Protein AF-A0A1G2EAX3-F1 (afdb_monomer_lite)

Secondary structure (DSSP, 8-state):
--HHHHHHHHHHHHHHHHHGGGBPTTSS-B---EEE---HHHHHHHSSSEEETTTS-GGGS-HHHHHHHHHHHHHHHHHHHH-S--SHHHHHHHHHHHHHHHHHHHTTT--TTTTS-GGGS-HHHHHHHHHHHHHHHHHTT--

Radius of gyration: 15.74 Å; chains: 1; bounding box: 36×32×40 Å

Organism: NCBI:txid1801671

Sequence (143 aa):
MEVNVMIDMVASDAHDNWRAPRRIQGTDEYEARTKKTNDAKWIVLHGTDQVDISNTAYPDLPSDWQAENRVSAEIAIREITAAKKIDEQTVEMIASLIHDEWIKRNGGWATPELKGSYGELSEAEKEKDRFYVKRAIELCGLL

Foldseek 3Di:
DDLLVLLLVLLQVLLCVVQVVQDDPPDPAGDWDKDFAPQPVCCVVVVDRIDRSSRAGLVRDRPVSVVLSSVLLNLLLVQVVVDPDDDPVSLLVSLQVSLVVSCVVCVVPDDPLSVDRLVSHDVVVSVSSSSSNVSSCVVVVVD

Structure (mmCIF, N/CA/C/O backbone):
data_AF-A0A1G2EAX3-F1
#
_entry.id   AF-A0A1G2EAX3-F1
#
loop_
_atom_site.group_PDB
_atom_site.id
_atom_site.type_symbol
_atom_site.label_atom_id
_atom_site.label_alt_id
_atom_site.label_comp_id
_atom_site.label_asym_id
_atom_site.label_entity_id
_atom_site.label_seq_id
_atom_site.pdbx_PDB_ins_code
_atom_site.Cartn_x
_atom_site.Cartn_y
_atom_site.Cartn_z
_atom_site.occupancy
_atom_site.B_iso_or_equiv
_atom_site.auth_seq_id
_atom_site.auth_comp_id
_atom_site.auth_asym_id
_atom_site.auth_atom_id
_atom_site.pdbx_PDB_model_num
ATOM 1 N N . MET A 1 1 ? -18.762 -8.180 0.319 1.00 77.25 1 MET A N 1
ATOM 2 C CA . MET A 1 1 ? -17.513 -8.414 -0.433 1.00 77.25 1 MET A CA 1
ATOM 3 C C . MET A 1 1 ? -16.661 -9.365 0.386 1.00 77.25 1 MET A C 1
ATOM 5 O O . MET A 1 1 ? -16.687 -9.241 1.605 1.00 77.25 1 MET A O 1
ATOM 9 N N . GLU A 1 2 ? -15.991 -10.344 -0.222 1.00 92.38 2 GLU A N 1
ATOM 10 C CA . GLU A 1 2 ? -15.092 -11.225 0.538 1.00 92.38 2 GLU A CA 1
ATOM 11 C C . GLU A 1 2 ? -13.902 -10.431 1.094 1.00 92.38 2 GLU A C 1
ATOM 13 O O . GLU A 1 2 ? -13.438 -9.488 0.456 1.00 92.38 2 GLU A O 1
ATOM 18 N N . VAL A 1 3 ? -13.398 -10.814 2.272 1.00 93.56 3 VAL A N 1
ATOM 19 C CA . VAL A 1 3 ? -12.298 -10.100 2.950 1.00 93.56 3 VAL A CA 1
ATOM 20 C C . VAL A 1 3 ? -11.052 -10.016 2.069 1.00 93.56 3 VAL A C 1
ATOM 22 O O . VAL A 1 3 ? -10.459 -8.949 1.972 1.00 93.56 3 VAL A O 1
ATOM 25 N N . ASN A 1 4 ? -10.707 -11.092 1.358 1.00 95.62 4 ASN A N 1
ATOM 26 C CA . ASN A 1 4 ? -9.570 -11.092 0.433 1.00 95.62 4 ASN A CA 1
ATOM 27 C C . ASN A 1 4 ? -9.756 -10.110 -0.728 1.00 95.62 4 ASN A C 1
ATOM 29 O O . ASN A 1 4 ? -8.818 -9.406 -1.075 1.00 95.62 4 ASN A O 1
ATOM 33 N N . VAL A 1 5 ? -10.973 -9.995 -1.267 1.00 96.12 5 VAL A N 1
ATOM 34 C CA . VAL A 1 5 ? -11.271 -9.017 -2.323 1.00 96.12 5 VAL A CA 1
ATOM 35 C C . VAL A 1 5 ? -11.123 -7.590 -1.790 1.00 96.12 5 VAL A C 1
ATOM 37 O O . VAL A 1 5 ? -10.548 -6.749 -2.470 1.00 96.12 5 VAL A O 1
ATOM 40 N N . MET A 1 6 ? -11.574 -7.314 -0.560 1.00 97.06 6 MET A N 1
ATOM 41 C CA . MET A 1 6 ? -11.363 -6.001 0.065 1.00 97.06 6 MET A CA 1
ATOM 42 C C . MET A 1 6 ? -9.877 -5.703 0.284 1.00 97.06 6 MET A C 1
ATOM 44 O O . MET A 1 6 ? -9.442 -4.594 -0.008 1.00 97.06 6 MET A O 1
ATOM 48 N N . ILE A 1 7 ? -9.101 -6.680 0.764 1.00 98.44 7 ILE A N 1
ATOM 49 C CA . ILE A 1 7 ? -7.647 -6.550 0.947 1.00 98.44 7 ILE A CA 1
ATOM 50 C C . ILE A 1 7 ? -6.980 -6.171 -0.374 1.00 98.44 7 ILE A C 1
ATOM 52 O O . ILE A 1 7 ? -6.244 -5.187 -0.424 1.00 98.44 7 ILE A O 1
ATOM 56 N N . ASP A 1 8 ? -7.266 -6.917 -1.439 1.00 98.25 8 ASP A N 1
ATOM 57 C CA . ASP A 1 8 ? -6.632 -6.696 -2.736 1.00 98.25 8 ASP A CA 1
ATOM 58 C C . ASP A 1 8 ? -7.071 -5.352 -3.350 1.00 98.25 8 ASP A C 1
ATOM 60 O O . ASP A 1 8 ? -6.262 -4.671 -3.977 1.00 98.25 8 ASP A O 1
ATOM 64 N N . MET A 1 9 ? -8.310 -4.902 -3.105 1.00 98.38 9 MET A N 1
ATOM 65 C CA . MET A 1 9 ? -8.770 -3.566 -3.506 1.00 98.38 9 MET A CA 1
ATOM 66 C C . MET A 1 9 ? -8.045 -2.443 -2.754 1.00 98.38 9 MET A C 1
ATOM 68 O O . MET A 1 9 ? -7.553 -1.517 -3.393 1.00 98.38 9 MET A O 1
ATOM 72 N N . VAL A 1 10 ? -7.925 -2.525 -1.421 1.00 98.62 10 VAL A N 1
ATOM 73 C CA . VAL A 1 10 ? -7.166 -1.531 -0.636 1.00 98.62 10 VAL A CA 1
ATOM 74 C C . VAL A 1 10 ? -5.709 -1.490 -1.100 1.00 98.62 10 VAL A C 1
ATOM 76 O O . VAL A 1 10 ? -5.152 -0.410 -1.281 1.00 98.62 10 VAL A O 1
ATOM 79 N N . ALA A 1 11 ? -5.092 -2.654 -1.312 1.00 98.69 11 ALA A N 1
ATOM 80 C CA . ALA A 1 11 ? -3.705 -2.752 -1.749 1.00 98.69 11 ALA A CA 1
ATOM 81 C C . ALA A 1 11 ? -3.494 -2.170 -3.158 1.00 98.69 11 ALA A C 1
ATOM 83 O O . ALA A 1 11 ? -2.515 -1.455 -3.383 1.00 98.69 11 ALA A O 1
ATOM 84 N N . SER A 1 12 ? -4.426 -2.425 -4.080 1.00 98.62 12 SER A N 1
ATOM 85 C CA . SER A 1 12 ? -4.413 -1.842 -5.423 1.00 98.62 12 SER A CA 1
ATOM 86 C C . SER A 1 12 ? -4.554 -0.323 -5.387 1.00 98.62 12 SER A C 1
ATOM 88 O O . SER A 1 12 ? -3.750 0.383 -5.994 1.00 98.62 12 SER A O 1
ATOM 90 N N . ASP A 1 13 ? -5.524 0.189 -4.630 1.00 98.62 13 ASP A N 1
ATOM 91 C CA . ASP A 1 13 ? -5.762 1.628 -4.515 1.00 98.62 13 ASP A CA 1
ATOM 92 C C . ASP A 1 13 ? -4.566 2.336 -3.847 1.00 98.62 13 ASP A C 1
ATOM 94 O O . ASP A 1 13 ? -4.192 3.444 -4.234 1.00 98.62 13 ASP A O 1
ATOM 98 N N . ALA A 1 14 ? -3.912 1.685 -2.877 1.00 98.50 14 ALA A N 1
ATOM 99 C CA . ALA A 1 14 ? -2.716 2.215 -2.224 1.00 98.50 14 ALA A CA 1
ATOM 100 C C . ALA A 1 14 ? -1.510 2.262 -3.172 1.00 98.50 14 ALA A C 1
ATOM 102 O O . ALA A 1 14 ? -0.756 3.240 -3.161 1.00 98.50 14 ALA A O 1
ATOM 103 N N . HIS A 1 15 ? -1.355 1.251 -4.033 1.00 98.44 15 HIS A N 1
ATOM 104 C CA . HIS A 1 15 ? -0.352 1.260 -5.097 1.00 98.44 15 HIS A CA 1
ATOM 105 C C . HIS A 1 15 ? -0.577 2.423 -6.066 1.00 98.44 15 HIS A C 1
ATOM 107 O O . HIS A 1 15 ? 0.361 3.163 -6.372 1.00 98.44 15 HIS A O 1
ATOM 113 N N . ASP A 1 16 ? -1.825 2.634 -6.489 1.00 98.25 16 ASP A N 1
ATOM 114 C CA . ASP A 1 16 ? -2.212 3.746 -7.360 1.00 98.25 16 ASP A CA 1
ATOM 115 C C . ASP A 1 16 ? -1.933 5.107 -6.718 1.00 98.25 16 ASP A C 1
ATOM 117 O O . ASP A 1 16 ? -1.316 5.973 -7.347 1.00 98.25 16 ASP A O 1
ATOM 121 N N . ASN A 1 17 ? -2.292 5.273 -5.444 1.00 97.81 17 ASN A N 1
ATOM 122 C CA . ASN A 1 17 ? -1.980 6.472 -4.672 1.00 97.81 17 ASN A CA 1
ATOM 123 C C . ASN A 1 17 ? -0.462 6.706 -4.560 1.00 97.81 17 ASN A C 1
ATOM 125 O O . ASN A 1 17 ? 0.012 7.831 -4.723 1.00 97.81 17 ASN A O 1
ATOM 129 N N . TRP A 1 18 ? 0.326 5.648 -4.346 1.00 96.62 18 TRP A N 1
ATOM 130 C CA . TRP A 1 18 ? 1.783 5.745 -4.269 1.00 96.62 18 TRP A CA 1
ATOM 131 C C . TRP A 1 18 ? 2.418 6.190 -5.591 1.00 96.62 18 TRP A C 1
ATOM 133 O O . TRP A 1 18 ? 3.353 7.001 -5.579 1.00 96.62 18 TRP A O 1
ATOM 143 N N . ARG A 1 19 ? 1.944 5.684 -6.737 1.00 97.12 19 ARG A N 1
ATOM 144 C CA . ARG A 1 19 ? 2.489 6.059 -8.052 1.00 97.12 19 ARG A CA 1
ATOM 145 C C . ARG A 1 19 ? 1.940 7.380 -8.586 1.00 97.12 19 ARG A C 1
ATOM 147 O O . ARG A 1 19 ? 2.635 8.014 -9.373 1.00 97.12 19 ARG A O 1
ATOM 154 N N . ALA A 1 20 ? 0.773 7.844 -8.134 1.00 96.62 20 ALA A N 1
ATOM 155 C CA . ALA A 1 20 ? 0.115 9.054 -8.641 1.00 96.62 20 ALA A CA 1
ATOM 156 C C . ALA A 1 20 ? 1.024 10.302 -8.750 1.00 96.62 20 ALA A C 1
ATOM 158 O O . ALA A 1 20 ? 1.015 10.928 -9.813 1.00 96.62 20 ALA A O 1
ATOM 159 N N . PRO A 1 21 ? 1.880 10.642 -7.761 1.00 95.44 21 PRO A N 1
ATOM 160 C CA . PRO A 1 21 ? 2.773 11.802 -7.861 1.00 95.44 21 PRO A CA 1
ATOM 161 C C . PRO A 1 21 ? 3.847 11.696 -8.953 1.00 95.44 21 PRO A C 1
ATOM 163 O O . PRO A 1 21 ? 4.503 12.685 -9.254 1.00 95.44 21 PRO A O 1
ATOM 166 N N . ARG A 1 22 ? 4.058 10.504 -9.524 1.00 96.12 22 ARG A N 1
ATOM 167 C CA . ARG A 1 22 ? 5.061 10.226 -10.564 1.00 96.12 22 ARG A CA 1
ATOM 168 C C . ARG A 1 22 ? 4.488 10.288 -11.972 1.00 96.12 22 ARG A C 1
ATOM 170 O O . ARG A 1 22 ? 5.194 9.953 -12.915 1.00 96.12 22 ARG A O 1
ATOM 177 N N . ARG A 1 23 ? 3.209 10.628 -12.136 1.00 97.38 23 ARG A N 1
ATOM 178 C CA . ARG A 1 23 ? 2.577 10.650 -13.456 1.00 97.38 23 ARG A CA 1
ATOM 179 C C . ARG A 1 23 ? 3.270 11.675 -14.353 1.00 97.38 23 ARG A C 1
ATOM 181 O O . ARG A 1 23 ? 3.390 12.843 -13.985 1.00 97.38 23 ARG A O 1
ATOM 188 N N . ILE A 1 24 ? 3.688 11.249 -15.540 1.00 97.62 24 ILE A N 1
ATOM 189 C CA . ILE A 1 24 ? 4.341 12.123 -16.512 1.00 97.62 24 ILE A CA 1
ATOM 190 C C . ILE A 1 24 ? 3.259 12.947 -17.214 1.00 97.62 24 ILE A C 1
ATOM 192 O O . ILE A 1 24 ? 2.330 12.411 -17.827 1.00 97.62 24 ILE A O 1
ATOM 196 N N . GLN A 1 25 ? 3.367 14.273 -17.113 1.00 96.00 25 GLN A N 1
ATOM 197 C CA . GLN A 1 25 ? 2.373 15.195 -17.654 1.00 96.00 25 GLN A CA 1
ATOM 198 C C . GLN A 1 25 ? 2.165 14.977 -19.160 1.00 96.00 25 GLN A C 1
ATOM 200 O O . GLN A 1 25 ? 3.112 14.976 -19.940 1.00 96.00 25 GLN A O 1
ATOM 205 N N . GLY A 1 26 ? 0.900 14.841 -19.567 1.00 95.62 26 GLY A N 1
ATOM 206 C CA . GLY A 1 26 ? 0.529 14.631 -20.969 1.00 95.62 26 GLY A CA 1
ATOM 207 C C . GLY A 1 26 ? 0.637 13.181 -21.448 1.00 95.62 26 GLY A C 1
ATOM 208 O O . GLY A 1 26 ? 0.477 12.942 -22.641 1.00 95.62 26 GLY A O 1
ATOM 209 N N . THR A 1 27 ? 0.876 12.228 -20.545 1.00 95.38 27 THR A N 1
ATOM 210 C CA . THR A 1 27 ? 0.939 10.793 -20.856 1.00 95.38 27 THR A CA 1
ATOM 211 C C . THR A 1 27 ? 0.103 9.974 -19.868 1.00 95.38 27 THR A C 1
ATOM 213 O O . THR A 1 27 ? -0.372 10.498 -18.854 1.00 95.38 27 THR A O 1
ATOM 216 N N . ASP A 1 28 ? -0.041 8.681 -20.155 1.00 92.75 28 ASP A N 1
ATOM 217 C CA . ASP A 1 28 ? -0.584 7.689 -19.221 1.00 92.75 28 ASP A CA 1
ATOM 218 C C . ASP A 1 28 ? 0.516 6.919 -18.466 1.00 92.75 28 ASP A C 1
ATOM 220 O O . ASP A 1 28 ? 0.226 5.947 -17.772 1.00 92.75 28 ASP A O 1
ATOM 224 N N . GLU A 1 29 ? 1.766 7.375 -18.568 1.00 95.94 29 GLU A N 1
ATOM 225 C CA . GLU A 1 29 ? 2.934 6.755 -17.947 1.00 95.94 29 GLU A CA 1
ATOM 226 C C . GLU A 1 29 ? 3.330 7.444 -16.634 1.00 95.94 29 GLU A C 1
ATOM 228 O O . GLU A 1 29 ? 2.961 8.587 -16.334 1.00 95.94 29 GLU A O 1
ATOM 233 N N . TYR A 1 30 ? 4.134 6.731 -15.854 1.00 98.12 30 TYR A N 1
ATOM 234 C CA . TYR A 1 30 ? 4.765 7.204 -14.632 1.00 98.12 30 TYR A CA 1
ATOM 235 C C . TYR A 1 30 ? 6.285 7.237 -14.795 1.00 98.12 30 TYR A C 1
ATOM 237 O O . TYR A 1 30 ? 6.862 6.457 -15.553 1.00 98.12 30 TYR A O 1
ATOM 245 N N . GLU A 1 31 ? 6.964 8.082 -14.022 1.00 98.19 31 GLU A N 1
ATOM 246 C CA . GLU A 1 31 ? 8.415 7.995 -13.868 1.00 98.19 31 GLU A CA 1
ATOM 247 C C . GLU A 1 31 ? 8.799 6.583 -13.404 1.00 98.19 31 GLU A C 1
ATOM 249 O O . GLU A 1 31 ? 8.326 6.101 -12.364 1.00 98.19 31 GLU A O 1
ATOM 254 N N . ALA A 1 32 ? 9.650 5.921 -14.189 1.00 97.81 32 ALA A N 1
ATOM 255 C CA . ALA A 1 32 ? 9.992 4.518 -14.005 1.00 97.81 32 ALA A CA 1
ATOM 256 C C . ALA A 1 32 ? 10.683 4.252 -12.661 1.00 97.81 32 ALA A C 1
ATOM 258 O O . ALA A 1 32 ? 11.590 4.969 -12.217 1.00 97.81 32 ALA A O 1
ATOM 259 N N . ARG A 1 33 ? 10.285 3.160 -12.014 1.00 97.06 33 ARG A N 1
ATOM 260 C CA . ARG A 1 33 ? 10.875 2.639 -10.781 1.00 97.06 33 ARG A CA 1
ATOM 261 C C . ARG A 1 33 ? 11.201 1.170 -10.975 1.00 97.06 33 ARG A C 1
ATOM 263 O O . ARG A 1 33 ? 10.527 0.292 -10.452 1.00 97.06 33 ARG A O 1
ATOM 270 N N . THR A 1 34 ? 12.291 0.902 -11.682 1.00 98.00 34 THR A N 1
ATOM 271 C CA . THR A 1 34 ? 12.773 -0.468 -11.857 1.00 98.00 34 THR A CA 1
ATOM 272 C C . THR A 1 34 ? 13.294 -1.051 -10.544 1.00 98.00 34 THR A C 1
ATOM 274 O O . THR A 1 34 ? 14.101 -0.435 -9.836 1.00 98.00 34 THR A O 1
ATOM 277 N N . LYS A 1 35 ? 12.828 -2.253 -10.218 1.00 96.94 35 LYS A N 1
ATOM 278 C CA . LYS A 1 35 ? 13.217 -3.025 -9.045 1.00 96.94 35 LYS A CA 1
ATOM 279 C C . LYS A 1 35 ? 13.497 -4.471 -9.420 1.00 96.94 35 LYS A C 1
ATOM 281 O O . LYS A 1 35 ? 12.893 -5.004 -10.345 1.00 96.94 35 LYS A O 1
ATOM 286 N N . LYS A 1 36 ? 14.374 -5.107 -8.640 1.00 97.62 36 LYS A N 1
ATOM 287 C CA . LYS A 1 36 ? 14.551 -6.558 -8.693 1.00 97.62 36 LYS A CA 1
ATOM 288 C C . LYS A 1 36 ? 13.325 -7.260 -8.113 1.00 97.62 36 LYS A C 1
ATOM 290 O O . LYS A 1 36 ? 12.749 -6.758 -7.151 1.00 97.62 36 LYS A O 1
ATOM 295 N N . THR A 1 37 ? 12.983 -8.423 -8.640 1.00 98.19 37 THR A N 1
ATOM 296 C CA . THR A 1 37 ? 12.009 -9.353 -8.062 1.00 98.19 37 THR A CA 1
ATOM 297 C C . THR A 1 37 ? 12.614 -10.748 -7.959 1.00 98.19 37 THR A C 1
ATOM 299 O O . THR A 1 37 ? 13.446 -11.139 -8.778 1.00 98.19 37 THR A O 1
ATOM 302 N N . ASN A 1 38 ? 12.192 -11.495 -6.942 1.00 96.75 38 ASN A N 1
ATOM 303 C CA . ASN A 1 38 ? 12.520 -12.911 -6.784 1.00 96.75 38 ASN A CA 1
ATOM 304 C C . ASN A 1 38 ? 11.373 -13.838 -7.233 1.00 96.75 38 ASN A C 1
ATOM 306 O O . ASN A 1 38 ? 11.450 -15.050 -7.026 1.00 96.75 38 ASN A O 1
ATOM 310 N N . ASP A 1 39 ? 10.300 -13.300 -7.820 1.00 98.19 39 ASP A N 1
ATOM 311 C CA . ASP A 1 39 ? 9.170 -14.092 -8.300 1.00 98.19 39 ASP A CA 1
ATOM 312 C C . ASP A 1 39 ? 9.574 -14.937 -9.519 1.00 98.19 39 ASP A C 1
ATOM 314 O O . ASP A 1 39 ? 9.741 -14.451 -10.640 1.00 98.19 39 ASP A O 1
ATOM 318 N N . ALA A 1 40 ? 9.698 -16.247 -9.303 1.00 98.25 40 ALA A N 1
ATOM 319 C CA . ALA A 1 40 ? 10.062 -17.192 -10.350 1.00 98.25 40 ALA A CA 1
ATOM 320 C C . ALA A 1 40 ? 9.059 -17.211 -11.516 1.00 98.25 40 ALA A C 1
ATOM 322 O O . ALA A 1 40 ? 9.469 -17.417 -12.659 1.00 98.25 40 ALA A O 1
ATOM 323 N N . LYS A 1 41 ? 7.760 -16.989 -11.263 1.00 98.06 41 LYS A N 1
ATOM 324 C CA . LYS A 1 41 ? 6.751 -16.939 -12.331 1.00 98.06 41 LYS A CA 1
ATOM 325 C C . LYS A 1 41 ? 6.954 -15.703 -13.194 1.00 98.06 41 LYS A C 1
ATOM 327 O O . LYS A 1 41 ? 6.923 -15.825 -14.417 1.00 98.06 41 LYS A O 1
ATOM 332 N N . TRP A 1 42 ? 7.217 -14.552 -12.573 1.00 98.31 42 TRP A N 1
ATOM 333 C CA . TRP A 1 42 ? 7.558 -13.330 -13.301 1.00 98.31 42 TRP A CA 1
ATOM 334 C C . TRP A 1 42 ? 8.799 -13.531 -14.169 1.00 98.31 42 TRP A C 1
ATOM 336 O O . TRP A 1 42 ? 8.752 -13.249 -15.365 1.00 98.31 42 TRP A O 1
ATOM 346 N N . ILE A 1 43 ? 9.875 -14.070 -13.585 1.00 98.62 43 ILE A N 1
ATOM 347 C CA . ILE A 1 43 ? 11.153 -14.291 -14.273 1.00 98.62 43 ILE A CA 1
ATOM 348 C C . ILE A 1 43 ? 10.977 -15.202 -15.488 1.00 98.62 43 ILE A C 1
ATOM 350 O O . ILE A 1 43 ? 11.506 -14.908 -16.557 1.00 98.62 43 ILE A O 1
ATOM 354 N N . VAL A 1 44 ? 10.217 -16.291 -15.349 1.00 98.31 44 VAL A N 1
ATOM 355 C CA . VAL A 1 44 ? 9.937 -17.206 -16.463 1.00 98.31 44 VAL A CA 1
ATOM 356 C C . VAL A 1 44 ? 9.100 -16.528 -17.548 1.00 98.31 44 VAL A C 1
ATOM 358 O O . VAL A 1 44 ? 9.401 -16.691 -18.727 1.00 98.31 44 VAL A O 1
ATOM 361 N N . LEU A 1 45 ? 8.067 -15.772 -17.169 1.00 97.81 45 LEU A N 1
ATOM 362 C CA . LEU A 1 45 ? 7.143 -15.146 -18.116 1.00 97.81 45 LEU A CA 1
ATOM 363 C C . LEU A 1 45 ? 7.779 -13.982 -18.892 1.00 97.81 45 LEU A C 1
ATOM 365 O O . LEU A 1 45 ? 7.546 -13.850 -20.090 1.00 97.81 45 LEU A O 1
ATOM 369 N N . HIS A 1 46 ? 8.585 -13.155 -18.223 1.00 97.44 46 HIS A N 1
ATOM 370 C CA . HIS A 1 46 ? 9.151 -11.925 -18.791 1.00 97.44 46 HIS A CA 1
ATOM 371 C C . HIS A 1 46 ? 10.621 -12.059 -19.204 1.00 97.44 46 HIS A C 1
ATOM 373 O O . HIS A 1 46 ? 11.165 -11.163 -19.848 1.00 97.44 46 HIS A O 1
ATOM 379 N N . GLY A 1 47 ? 11.291 -13.153 -18.830 1.00 98.31 47 GLY A N 1
ATOM 380 C CA . GLY A 1 47 ? 12.708 -13.376 -19.128 1.00 98.31 47 GLY A CA 1
ATOM 381 C C . GLY A 1 47 ? 13.664 -12.445 -18.372 1.00 98.31 47 GLY A C 1
ATOM 382 O O . GLY A 1 47 ? 14.814 -12.291 -18.781 1.00 98.31 47 GLY A O 1
ATOM 383 N N . THR A 1 48 ? 13.212 -11.800 -17.292 1.00 98.38 48 THR A N 1
ATOM 384 C CA . THR A 1 48 ? 14.004 -10.849 -16.499 1.00 98.38 48 THR A CA 1
ATOM 385 C C . THR A 1 48 ? 13.616 -10.880 -15.021 1.00 98.38 48 THR A C 1
ATOM 387 O O . THR A 1 48 ? 12.468 -11.148 -14.677 1.00 98.38 48 THR A O 1
ATOM 390 N N . ASP A 1 49 ? 14.572 -10.577 -14.141 1.00 98.44 49 ASP A N 1
ATOM 391 C CA . ASP A 1 49 ? 14.359 -10.357 -12.704 1.00 98.44 49 ASP A CA 1
ATOM 392 C C . ASP A 1 49 ? 14.035 -8.891 -12.378 1.00 98.44 49 ASP A C 1
ATOM 394 O O . ASP A 1 49 ? 14.060 -8.506 -11.213 1.00 98.44 49 ASP A O 1
ATOM 398 N N . GLN A 1 50 ? 13.774 -8.055 -13.387 1.00 98.56 50 GLN A N 1
ATOM 399 C CA . GLN A 1 50 ? 13.427 -6.648 -13.217 1.00 98.56 50 GLN A CA 1
ATOM 400 C C . GLN A 1 50 ? 11.940 -6.401 -13.492 1.00 98.56 50 GLN A C 1
ATOM 402 O O . GLN A 1 50 ? 11.356 -6.974 -14.410 1.00 98.56 50 GLN A O 1
ATOM 407 N N . VAL A 1 51 ? 11.346 -5.492 -12.726 1.00 98.44 51 VAL A N 1
ATOM 408 C CA . VAL A 1 51 ? 9.995 -4.963 -12.936 1.00 98.44 51 VAL A CA 1
ATOM 409 C C . VAL A 1 51 ? 10.016 -3.448 -12.777 1.00 98.44 51 VAL A C 1
ATOM 411 O O . VAL A 1 51 ? 10.639 -2.933 -11.850 1.00 98.44 51 VAL A O 1
ATOM 414 N N . ASP A 1 52 ? 9.342 -2.717 -13.663 1.00 98.38 52 ASP A N 1
ATOM 415 C CA . ASP A 1 52 ? 9.027 -1.311 -13.418 1.00 98.38 52 ASP A CA 1
ATOM 416 C C . ASP A 1 52 ? 7.752 -1.213 -12.577 1.00 98.38 52 ASP A C 1
ATOM 418 O O . ASP A 1 52 ? 6.638 -1.319 -13.091 1.00 98.38 52 ASP A O 1
ATOM 422 N N . ILE A 1 53 ? 7.915 -1.038 -11.265 1.00 98.06 53 ILE A N 1
ATOM 423 C CA . ILE A 1 53 ? 6.783 -1.114 -10.340 1.00 98.06 53 ILE A CA 1
ATOM 424 C C . ILE A 1 53 ? 5.837 0.087 -10.454 1.00 98.06 53 ILE A C 1
ATOM 426 O O . ILE A 1 53 ? 4.681 -0.039 -10.077 1.00 98.06 53 ILE A O 1
ATOM 430 N N . SER A 1 54 ? 6.267 1.245 -10.971 1.00 98.19 54 SER A N 1
ATOM 431 C CA . SER A 1 54 ? 5.353 2.387 -11.148 1.00 98.19 54 SER A CA 1
ATOM 432 C C . SER A 1 54 ? 4.465 2.225 -12.385 1.00 98.19 54 SER A C 1
ATOM 434 O O . SER A 1 54 ? 3.286 2.579 -12.338 1.00 98.19 54 SER A O 1
ATOM 436 N N . ASN A 1 55 ? 4.990 1.626 -13.456 1.00 98.31 55 ASN A N 1
ATOM 437 C CA . ASN A 1 55 ? 4.245 1.375 -14.695 1.00 98.31 55 ASN A CA 1
ATOM 438 C C . ASN A 1 55 ? 3.560 -0.003 -14.756 1.00 98.31 55 ASN A C 1
ATOM 440 O O . ASN A 1 55 ? 2.871 -0.296 -15.727 1.00 98.31 55 ASN A O 1
ATOM 444 N N . THR A 1 56 ? 3.681 -0.828 -13.713 1.00 98.38 56 THR A N 1
ATOM 445 C CA . THR A 1 56 ? 2.949 -2.099 -13.583 1.00 98.38 56 THR A CA 1
ATOM 446 C C . THR A 1 56 ? 1.757 -1.917 -12.641 1.00 98.38 56 THR A C 1
ATOM 448 O O . THR A 1 56 ? 1.905 -1.375 -11.543 1.00 98.38 56 THR A O 1
ATOM 451 N N . ALA A 1 57 ? 0.560 -2.333 -13.066 1.00 98.06 57 ALA A N 1
ATOM 452 C CA . ALA A 1 57 ? -0.629 -2.296 -12.216 1.00 98.06 57 ALA A CA 1
ATOM 453 C C . ALA A 1 57 ? -0.503 -3.310 -11.070 1.00 98.06 57 ALA A C 1
ATOM 455 O O . ALA A 1 57 ? 0.106 -4.362 -11.241 1.00 98.06 57 ALA A O 1
ATOM 456 N N . TYR A 1 58 ? -1.106 -3.018 -9.914 1.00 98.50 58 TYR A N 1
ATOM 457 C CA . TYR A 1 58 ? -1.032 -3.886 -8.735 1.00 98.50 58 TYR A CA 1
ATOM 458 C C . TYR A 1 58 ? -1.305 -5.380 -9.006 1.00 98.50 58 TYR A C 1
ATOM 460 O O . TYR A 1 58 ? -0.451 -6.187 -8.639 1.00 98.50 58 TYR A O 1
ATOM 468 N N . PRO A 1 59 ? -2.416 -5.781 -9.662 1.00 98.00 59 PRO A N 1
ATOM 469 C CA . PRO A 1 59 ? -2.705 -7.202 -9.888 1.00 98.00 59 PRO A CA 1
ATOM 470 C C . PRO A 1 59 ? -1.679 -7.899 -10.793 1.00 98.00 59 PRO A C 1
ATOM 472 O O . PRO A 1 59 ? -1.554 -9.122 -10.742 1.00 98.00 59 PRO A O 1
ATOM 475 N N . ASP A 1 60 ? -0.936 -7.126 -11.586 1.00 98.25 60 ASP A N 1
ATOM 476 C CA . ASP A 1 60 ? 0.069 -7.626 -12.518 1.00 98.25 60 ASP A CA 1
ATOM 477 C C . ASP A 1 60 ? 1.481 -7.602 -11.924 1.00 98.25 60 ASP A C 1
ATOM 479 O O . ASP A 1 60 ? 2.400 -8.139 -12.533 1.00 98.25 60 ASP A O 1
ATOM 483 N N . LEU A 1 61 ? 1.692 -7.004 -10.745 1.00 98.56 61 LEU A N 1
ATOM 484 C CA . LEU A 1 61 ? 3.008 -6.980 -10.104 1.00 98.56 61 LEU A CA 1
ATOM 485 C C . LEU A 1 61 ? 3.499 -8.403 -9.780 1.00 98.56 61 LEU A C 1
ATOM 487 O O . LEU A 1 61 ? 2.697 -9.297 -9.512 1.00 98.56 61 LEU A O 1
ATOM 491 N N . PRO A 1 62 ? 4.819 -8.623 -9.693 1.00 98.44 62 PRO A N 1
ATOM 492 C CA . PRO A 1 62 ? 5.364 -9.822 -9.069 1.00 98.44 62 PRO A CA 1
ATOM 493 C C . PRO A 1 62 ? 4.862 -10.004 -7.631 1.00 98.44 62 PRO A C 1
ATOM 495 O O . PRO A 1 62 ? 4.609 -9.022 -6.926 1.00 98.44 62 PRO A O 1
ATOM 498 N N . SER A 1 63 ? 4.770 -11.247 -7.154 1.00 97.94 63 SER A N 1
ATOM 499 C CA . SER A 1 63 ? 4.158 -11.546 -5.851 1.00 97.94 63 SER A CA 1
ATOM 500 C C . SER A 1 63 ? 4.847 -10.870 -4.660 1.00 97.94 63 SER A C 1
ATOM 502 O O . SER A 1 63 ? 4.185 -10.524 -3.685 1.00 97.94 63 SER A O 1
ATOM 504 N N . ASP A 1 64 ? 6.167 -10.668 -4.728 1.00 96.44 64 ASP A N 1
ATOM 505 C CA . ASP A 1 64 ? 6.921 -9.967 -3.683 1.00 96.44 64 ASP A CA 1
ATOM 506 C C . ASP A 1 64 ? 6.568 -8.473 -3.633 1.00 96.44 64 ASP A C 1
ATOM 508 O O . ASP A 1 64 ? 6.390 -7.924 -2.549 1.00 96.44 64 ASP A O 1
ATOM 512 N N . TRP A 1 65 ? 6.353 -7.834 -4.784 1.00 97.38 65 TRP A N 1
ATOM 513 C CA . TRP A 1 65 ? 5.907 -6.439 -4.850 1.00 97.38 65 TRP A CA 1
ATOM 514 C C . TRP A 1 65 ? 4.411 -6.259 -4.565 1.00 97.38 65 TRP A C 1
ATOM 516 O O . TRP A 1 65 ? 4.027 -5.241 -3.989 1.00 97.38 65 TRP A O 1
ATOM 526 N N . GLN A 1 66 ? 3.564 -7.246 -4.878 1.00 98.25 66 GLN A N 1
ATOM 527 C CA . GLN A 1 66 ? 2.172 -7.251 -4.408 1.00 98.25 66 GLN A CA 1
ATOM 528 C C . GLN A 1 66 ? 2.097 -7.320 -2.877 1.00 98.25 66 GLN A C 1
ATOM 530 O O . GLN A 1 66 ? 1.273 -6.633 -2.265 1.00 98.25 66 GLN A O 1
ATOM 535 N N . ALA A 1 67 ? 2.964 -8.126 -2.252 1.00 97.06 67 ALA A N 1
ATOM 536 C CA . ALA A 1 67 ? 2.963 -8.344 -0.809 1.00 97.06 67 ALA A CA 1
ATOM 537 C C . ALA A 1 67 ? 3.190 -7.053 -0.007 1.00 97.06 67 ALA A C 1
ATOM 539 O O . ALA A 1 67 ? 2.608 -6.906 1.067 1.00 97.06 67 ALA A O 1
ATOM 540 N N . GLU A 1 68 ? 3.960 -6.097 -0.539 1.00 94.75 68 GLU A N 1
ATOM 541 C CA . GLU A 1 68 ? 4.241 -4.823 0.133 1.00 94.75 68 GLU A CA 1
ATOM 542 C C . GLU A 1 68 ? 2.969 -4.055 0.506 1.00 94.75 68 GLU A C 1
ATOM 544 O O . GLU A 1 68 ? 2.790 -3.702 1.674 1.00 94.75 68 GLU A O 1
ATOM 549 N N . ASN A 1 69 ? 2.062 -3.855 -0.456 1.00 97.88 69 ASN A N 1
ATOM 550 C CA . ASN A 1 69 ? 0.784 -3.185 -0.202 1.00 97.88 69 ASN A CA 1
ATOM 551 C C . ASN A 1 69 ? -0.219 -4.130 0.478 1.00 97.88 69 ASN A C 1
ATOM 553 O O . ASN A 1 69 ? -1.015 -3.704 1.317 1.00 97.88 69 ASN A O 1
ATOM 557 N N . ARG A 1 70 ? -0.174 -5.430 0.149 1.00 98.44 70 ARG A N 1
ATOM 558 C CA . ARG A 1 70 ? -1.143 -6.411 0.654 1.00 98.44 70 ARG A CA 1
ATOM 559 C C . ARG A 1 70 ? -1.072 -6.582 2.168 1.00 98.44 70 ARG A C 1
ATOM 561 O O . ARG A 1 70 ? -2.108 -6.572 2.822 1.00 98.44 70 ARG A O 1
ATOM 568 N N . VAL A 1 71 ? 0.132 -6.682 2.735 1.00 98.31 71 VAL A N 1
ATOM 569 C CA . VAL A 1 71 ? 0.312 -6.831 4.191 1.00 98.31 71 VAL A CA 1
ATOM 570 C C . VAL A 1 71 ? -0.214 -5.602 4.943 1.00 98.31 71 VAL A C 1
ATOM 572 O O . VAL A 1 71 ? -0.864 -5.740 5.977 1.00 98.31 71 VAL A O 1
ATOM 575 N N . SER A 1 72 ? 0.007 -4.396 4.416 1.00 98.50 72 SER A N 1
ATOM 576 C CA . SER A 1 72 ? -0.523 -3.159 5.008 1.00 98.50 72 SER A CA 1
ATOM 577 C C . SER A 1 72 ? -2.056 -3.095 4.939 1.00 98.50 72 SER A C 1
ATOM 579 O O . SER A 1 72 ? -2.704 -2.744 5.925 1.00 98.50 72 SER A O 1
ATOM 581 N N . ALA A 1 73 ? -2.650 -3.515 3.818 1.00 98.69 73 ALA A N 1
ATOM 582 C CA . ALA A 1 73 ? -4.101 -3.624 3.661 1.00 98.69 73 ALA A CA 1
ATOM 583 C C . ALA A 1 73 ? -4.733 -4.657 4.614 1.00 98.69 73 ALA A C 1
ATOM 585 O O . ALA A 1 73 ? -5.789 -4.400 5.196 1.00 98.69 73 ALA A O 1
ATOM 586 N N . GLU A 1 74 ? -4.080 -5.805 4.820 1.00 98.62 74 GLU A N 1
ATOM 587 C CA . GLU A 1 74 ? -4.508 -6.822 5.788 1.00 98.62 74 GLU A CA 1
ATOM 588 C C . GLU A 1 74 ? -4.539 -6.283 7.213 1.00 98.62 74 GLU A C 1
ATOM 590 O O . GLU A 1 74 ? -5.514 -6.504 7.933 1.00 98.62 74 GLU A O 1
ATOM 595 N N . ILE A 1 75 ? -3.485 -5.566 7.617 1.00 98.56 75 ILE A N 1
ATOM 596 C CA . ILE A 1 75 ? -3.425 -4.912 8.925 1.00 98.56 75 ILE A CA 1
ATOM 597 C C . ILE A 1 75 ? -4.582 -3.919 9.046 1.00 98.56 75 ILE A C 1
ATOM 599 O O . ILE A 1 75 ? -5.341 -4.004 10.007 1.00 98.56 75 ILE A O 1
ATOM 603 N N . ALA A 1 76 ? -4.767 -3.041 8.056 1.00 98.62 76 ALA A N 1
ATOM 604 C CA . ALA A 1 76 ? -5.834 -2.047 8.074 1.00 98.62 76 ALA A CA 1
ATOM 605 C C . ALA A 1 76 ? -7.215 -2.689 8.273 1.00 98.62 76 ALA A C 1
ATOM 607 O O . ALA A 1 76 ? -7.902 -2.348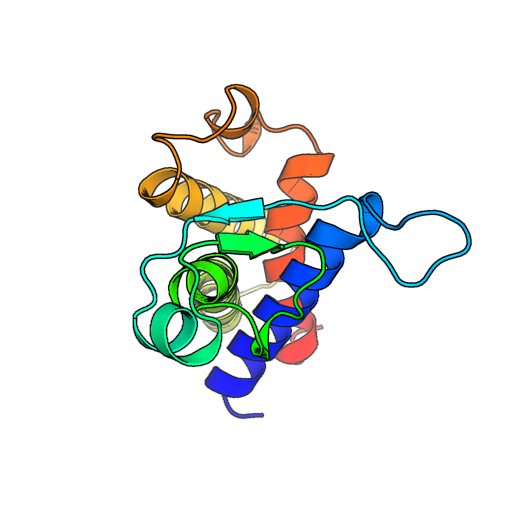 9.233 1.00 98.62 76 ALA A O 1
ATOM 608 N N . ILE A 1 77 ? -7.597 -3.656 7.429 1.00 98.31 77 ILE A N 1
ATOM 609 C CA . ILE A 1 77 ? -8.907 -4.327 7.499 1.00 98.31 77 ILE A CA 1
ATOM 610 C C . ILE A 1 77 ? -9.078 -5.097 8.812 1.00 98.31 77 ILE A C 1
ATOM 612 O O . ILE A 1 77 ? -10.149 -5.055 9.422 1.00 98.31 77 ILE A O 1
ATOM 616 N N . ARG A 1 78 ? -8.038 -5.793 9.281 1.00 98.25 78 ARG A N 1
ATOM 617 C CA . ARG A 1 78 ? -8.094 -6.519 10.554 1.00 98.25 78 ARG A CA 1
ATOM 618 C C . ARG A 1 78 ? -8.352 -5.572 11.725 1.00 98.25 78 ARG A C 1
ATOM 620 O O . ARG A 1 78 ? -9.247 -5.830 12.523 1.00 98.25 78 ARG A O 1
ATOM 627 N N . GLU A 1 79 ? -7.590 -4.489 11.831 1.00 98.38 79 GLU A N 1
ATOM 628 C CA . GLU A 1 79 ? -7.692 -3.591 12.983 1.00 98.38 79 GLU A CA 1
ATOM 629 C C . GLU A 1 79 ? -8.987 -2.769 12.967 1.00 98.38 79 GLU A C 1
ATOM 631 O O . GLU A 1 79 ? -9.644 -2.654 14.000 1.00 98.38 79 GLU A O 1
ATOM 636 N N . ILE A 1 80 ? -9.419 -2.252 11.808 1.00 97.38 80 ILE A N 1
ATOM 637 C CA . ILE A 1 80 ? -10.673 -1.479 11.714 1.00 97.38 80 ILE A CA 1
ATOM 638 C C . ILE A 1 80 ? -11.910 -2.339 11.992 1.00 97.38 80 ILE A C 1
ATOM 640 O O . ILE A 1 80 ? -12.855 -1.854 12.607 1.00 97.38 80 ILE A O 1
ATOM 644 N N . THR A 1 81 ? -11.915 -3.620 11.601 1.00 95.69 81 THR A N 1
ATOM 645 C CA . THR A 1 81 ? -13.048 -4.519 11.895 1.00 95.69 81 THR A CA 1
ATOM 646 C C . THR A 1 81 ? -13.088 -4.952 13.360 1.00 95.69 81 THR A C 1
ATOM 648 O O . THR A 1 81 ? -14.160 -5.263 13.878 1.00 95.69 81 THR A O 1
ATOM 651 N N . ALA A 1 82 ? -11.941 -4.948 14.046 1.00 96.44 82 ALA A N 1
ATOM 652 C CA . ALA A 1 82 ? -11.846 -5.210 15.480 1.00 96.44 82 ALA A CA 1
ATOM 653 C C . ALA A 1 82 ? -12.078 -3.955 16.345 1.00 96.44 82 ALA A C 1
ATOM 655 O O . ALA A 1 82 ? -12.326 -4.069 17.552 1.00 96.44 82 ALA A O 1
ATOM 656 N N . ALA A 1 83 ? -11.990 -2.760 15.759 1.00 95.88 83 ALA A N 1
ATOM 657 C CA . ALA A 1 83 ? -12.123 -1.502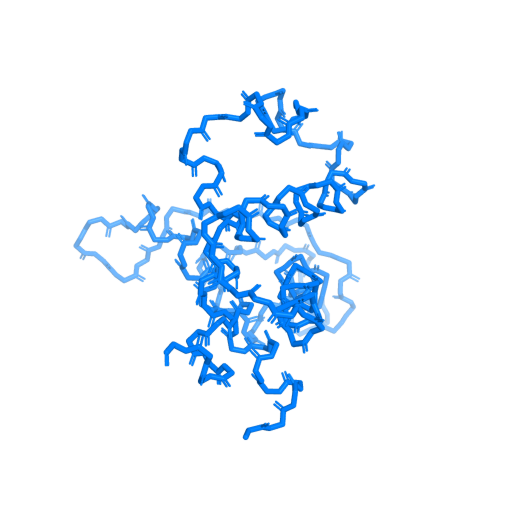 16.473 1.00 95.88 83 ALA A CA 1
ATOM 658 C C . ALA A 1 83 ? -13.546 -1.310 17.022 1.00 95.88 83 ALA A C 1
ATOM 660 O O . ALA A 1 83 ? -14.548 -1.456 16.327 1.00 95.88 83 ALA A O 1
ATOM 661 N N . LYS A 1 84 ? -13.647 -0.922 18.299 1.00 93.31 84 LYS A N 1
ATOM 662 C CA . LYS A 1 84 ? -14.941 -0.625 18.947 1.00 93.31 84 LYS A CA 1
ATOM 663 C C . LYS A 1 84 ? -15.528 0.720 18.521 1.00 93.31 84 LYS A C 1
ATOM 665 O O . LYS A 1 84 ? -16.721 0.955 18.694 1.00 93.31 84 LYS A O 1
ATOM 670 N N . LYS A 1 85 ? -14.668 1.622 18.059 1.00 94.88 85 LYS A N 1
ATOM 671 C CA . LYS A 1 85 ? -14.984 2.976 17.621 1.00 94.88 85 LYS A CA 1
ATOM 672 C C . LYS A 1 85 ? -14.003 3.330 16.515 1.00 94.88 85 LYS A C 1
ATOM 674 O O . LYS A 1 85 ? -12.838 2.962 16.613 1.00 94.88 85 LYS A O 1
ATOM 679 N N . ILE A 1 86 ? -14.481 4.046 15.507 1.00 96.00 86 ILE A N 1
ATOM 680 C CA . ILE A 1 86 ? -13.653 4.583 14.434 1.00 96.00 86 ILE A CA 1
ATOM 681 C C . ILE A 1 86 ? -13.677 6.099 14.568 1.00 96.00 86 ILE A C 1
ATOM 683 O O . ILE A 1 86 ? -14.715 6.740 14.424 1.00 96.00 86 ILE A O 1
ATOM 687 N N . ASP A 1 87 ? -12.533 6.655 14.938 1.00 96.25 87 ASP A N 1
ATOM 688 C CA . ASP A 1 87 ? -12.275 8.085 15.049 1.00 96.25 87 ASP A CA 1
ATOM 689 C C . ASP A 1 87 ? -10.833 8.386 14.625 1.00 96.25 87 ASP A C 1
ATOM 691 O O . ASP A 1 87 ? -10.064 7.479 14.304 1.00 96.25 87 ASP A O 1
ATOM 695 N N . GLU A 1 88 ? -10.461 9.664 14.613 1.00 97.00 88 GLU A N 1
ATOM 696 C CA . GLU A 1 88 ? -9.129 10.105 14.188 1.00 97.00 88 GLU A CA 1
ATOM 697 C C . GLU A 1 88 ? -8.005 9.430 14.990 1.00 97.00 88 GLU A C 1
ATOM 699 O O . GLU A 1 88 ? -7.017 8.984 14.415 1.00 97.00 88 GLU A O 1
ATOM 704 N N . GLN A 1 89 ? -8.189 9.245 16.301 1.00 97.44 89 GLN A N 1
ATOM 705 C CA . GLN A 1 89 ? -7.206 8.557 17.140 1.00 97.44 89 GLN A CA 1
ATOM 706 C C . GLN A 1 89 ? -7.032 7.089 16.728 1.00 97.44 89 GLN A C 1
ATOM 708 O O . GLN A 1 89 ? -5.912 6.577 16.708 1.00 97.44 89 GLN A O 1
ATOM 713 N N . THR A 1 90 ? -8.130 6.415 16.388 1.00 97.75 90 THR A N 1
ATOM 714 C CA . THR A 1 90 ? -8.098 5.038 15.883 1.00 97.75 90 THR A CA 1
ATOM 715 C C . THR A 1 90 ? -7.374 4.969 14.541 1.00 97.75 90 THR A C 1
ATOM 717 O O . THR A 1 90 ? -6.563 4.068 14.335 1.00 97.75 90 THR A O 1
ATOM 720 N N . VAL A 1 91 ? -7.60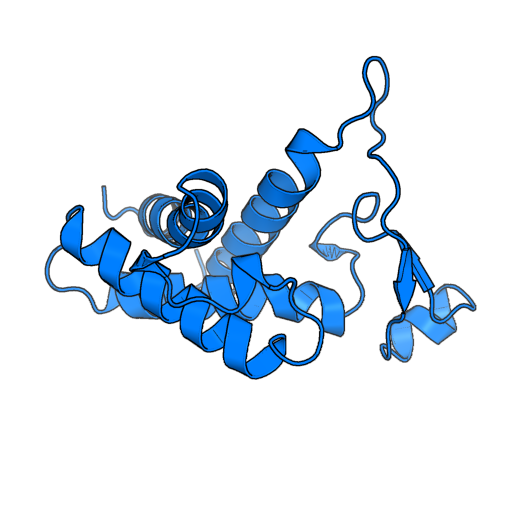6 5.941 13.653 1.00 98.44 91 VAL A N 1
ATOM 721 C CA . VAL A 1 91 ? -6.908 6.025 12.364 1.00 98.44 91 VAL A CA 1
ATOM 722 C C . VAL A 1 91 ? -5.400 6.178 12.560 1.00 98.44 91 VAL A C 1
ATOM 724 O O . VAL A 1 91 ? -4.644 5.392 11.991 1.00 98.44 91 VAL A O 1
ATOM 727 N N . GLU A 1 92 ? -4.957 7.114 13.405 1.00 98.56 92 GLU A N 1
ATOM 728 C CA . GLU A 1 92 ? -3.525 7.323 13.666 1.00 98.56 92 GLU A CA 1
ATOM 729 C C . GLU A 1 92 ? -2.857 6.098 14.296 1.00 98.56 92 GLU A C 1
ATOM 731 O O . GLU A 1 92 ? -1.734 5.746 13.937 1.00 98.56 92 GLU A O 1
ATOM 736 N N . MET A 1 93 ? -3.542 5.420 15.219 1.00 98.50 93 MET A N 1
ATOM 737 C CA . MET A 1 93 ? -3.016 4.218 15.865 1.00 98.50 93 MET A CA 1
ATOM 738 C C . MET A 1 93 ? -2.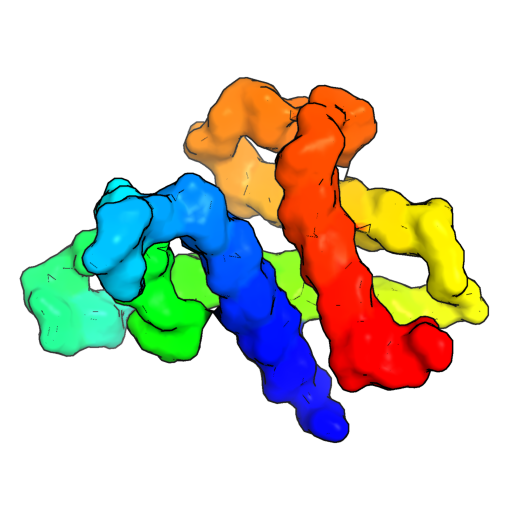773 3.094 14.849 1.00 98.50 93 MET A C 1
ATOM 740 O O . MET A 1 93 ? -1.721 2.456 14.875 1.00 98.50 93 MET A O 1
ATOM 744 N N . ILE A 1 94 ? -3.732 2.853 13.951 1.00 98.69 94 ILE A N 1
ATOM 745 C CA . ILE A 1 94 ? -3.613 1.797 12.938 1.00 98.69 94 ILE A CA 1
ATOM 746 C C . ILE A 1 94 ? -2.568 2.184 11.884 1.00 98.69 94 ILE A C 1
ATOM 748 O O . ILE A 1 94 ? -1.765 1.338 11.498 1.00 98.69 94 ILE A O 1
ATOM 752 N N . ALA A 1 95 ? -2.519 3.451 11.462 1.00 98.75 95 ALA A N 1
ATOM 753 C CA . ALA A 1 95 ? -1.494 3.945 10.540 1.00 98.75 95 ALA A CA 1
ATOM 754 C C . ALA A 1 95 ? -0.076 3.769 11.119 1.00 98.75 95 ALA A C 1
ATOM 756 O O . ALA A 1 95 ? 0.810 3.258 10.438 1.00 98.75 95 ALA A O 1
ATOM 757 N N . SER A 1 96 ? 0.119 4.071 12.407 1.00 98.62 96 SER A N 1
ATOM 758 C CA . SER A 1 96 ? 1.391 3.816 13.095 1.00 98.62 96 SER A CA 1
ATOM 759 C C . SER A 1 96 ? 1.767 2.333 13.106 1.00 98.62 96 SER A C 1
ATOM 761 O O . SER A 1 96 ? 2.931 2.001 12.898 1.00 98.62 96 SER A O 1
ATOM 763 N N . LEU A 1 97 ? 0.801 1.433 13.325 1.00 98.50 97 LEU A N 1
ATOM 764 C CA . LEU A 1 97 ? 1.047 -0.011 13.284 1.00 98.50 97 LEU A CA 1
ATOM 765 C C . LEU A 1 97 ? 1.469 -0.477 11.883 1.00 98.50 97 LEU A C 1
ATOM 767 O O . LEU A 1 97 ? 2.364 -1.312 11.755 1.00 98.50 97 LEU A O 1
ATOM 771 N N . ILE A 1 98 ? 0.832 0.055 10.838 1.00 98.62 98 ILE A N 1
ATOM 772 C CA . ILE A 1 98 ? 1.189 -0.234 9.445 1.00 98.62 98 ILE A CA 1
ATOM 773 C C . ILE A 1 98 ? 2.638 0.183 9.172 1.00 98.62 98 ILE A C 1
ATOM 775 O O . ILE A 1 98 ? 3.401 -0.629 8.643 1.00 98.62 98 ILE A O 1
ATOM 779 N N . HIS A 1 99 ? 3.035 1.390 9.592 1.00 98.38 99 HIS A N 1
ATOM 780 C CA . HIS A 1 99 ? 4.408 1.882 9.440 1.00 98.38 99 HIS A CA 1
ATOM 781 C C . HIS A 1 99 ? 5.428 0.994 10.159 1.00 98.38 99 HIS A C 1
ATOM 783 O O . HIS A 1 99 ? 6.422 0.572 9.564 1.00 98.38 99 HIS A O 1
ATOM 789 N N . ASP A 1 100 ? 5.159 0.639 11.418 1.00 98.06 100 ASP A N 1
ATOM 790 C CA . ASP A 1 100 ? 6.043 -0.223 12.208 1.00 98.06 100 ASP A CA 1
ATOM 791 C C . ASP A 1 100 ? 6.241 -1.591 11.537 1.00 98.06 100 ASP A C 1
ATOM 793 O O . ASP A 1 100 ? 7.362 -2.102 11.448 1.00 98.06 100 ASP A O 1
ATOM 797 N N . GLU A 1 101 ? 5.164 -2.193 11.025 1.00 97.56 101 GLU A N 1
ATOM 798 C CA . GLU A 1 101 ? 5.236 -3.458 10.292 1.00 97.56 101 GLU A CA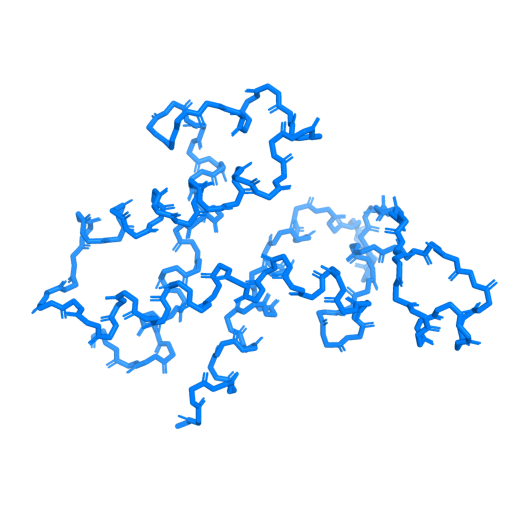 1
ATOM 799 C C . GLU A 1 101 ? 5.961 -3.317 8.951 1.00 97.56 101 GLU A C 1
ATOM 801 O O . GLU A 1 101 ? 6.727 -4.207 8.567 1.00 97.56 101 GLU A O 1
ATOM 806 N N . TRP A 1 102 ? 5.764 -2.208 8.237 1.00 97.38 102 TRP A N 1
ATOM 807 C CA . TRP A 1 102 ? 6.490 -1.922 7.003 1.00 97.38 102 TRP A CA 1
ATOM 808 C C . TRP A 1 102 ? 7.996 -1.791 7.265 1.00 97.38 102 TRP A C 1
ATOM 810 O O . TRP A 1 102 ? 8.803 -2.401 6.558 1.00 97.38 102 TRP A O 1
ATOM 820 N N . ILE A 1 103 ? 8.401 -1.096 8.333 1.00 96.56 103 ILE A N 1
ATOM 821 C CA . ILE A 1 103 ? 9.812 -0.944 8.705 1.00 96.56 103 ILE A CA 1
ATOM 822 C C . ILE A 1 103 ? 10.464 -2.264 9.104 1.00 96.56 103 ILE A C 1
ATOM 824 O O . ILE A 1 103 ? 11.618 -2.495 8.734 1.00 96.56 103 ILE A O 1
ATOM 828 N N . LYS A 1 104 ? 9.751 -3.175 9.776 1.00 95.69 104 LYS A N 1
ATOM 829 C CA . LYS A 1 104 ? 10.287 -4.516 10.084 1.00 95.69 104 LYS A CA 1
ATOM 830 C C . LYS A 1 104 ? 10.723 -5.273 8.827 1.00 95.69 104 LYS A C 1
ATOM 832 O O . LYS A 1 104 ? 11.707 -6.009 8.878 1.00 95.69 104 LYS A O 1
ATOM 837 N N . ARG A 1 105 ? 10.021 -5.081 7.705 1.00 94.25 105 ARG A N 1
ATOM 838 C CA . ARG A 1 105 ? 10.331 -5.721 6.415 1.00 94.25 105 ARG A CA 1
ATOM 839 C C . ARG A 1 105 ? 11.366 -4.938 5.605 1.00 94.25 105 ARG A C 1
ATOM 841 O O . ARG A 1 105 ? 12.252 -5.531 4.995 1.00 94.25 105 ARG A O 1
ATOM 848 N N . ASN A 1 106 ? 11.282 -3.608 5.638 1.00 94.31 106 ASN A N 1
ATOM 849 C CA . ASN A 1 106 ? 11.945 -2.739 4.661 1.00 94.31 106 ASN A CA 1
ATOM 850 C C . ASN A 1 106 ? 13.042 -1.840 5.239 1.00 94.31 106 ASN A C 1
ATOM 852 O O . ASN A 1 106 ? 13.791 -1.207 4.492 1.00 94.31 106 ASN A O 1
ATOM 856 N N . GLY A 1 107 ? 13.217 -1.813 6.562 1.00 92.56 107 GLY A N 1
ATOM 857 C CA . GLY A 1 107 ? 14.156 -0.932 7.263 1.00 92.56 107 GLY A CA 1
ATOM 858 C C . GLY A 1 107 ? 15.622 -1.080 6.833 1.00 92.56 107 GLY A C 1
ATOM 859 O O . GLY A 1 107 ? 16.410 -0.139 6.972 1.00 92.56 107 GLY A O 1
ATOM 860 N N . GLY A 1 108 ? 15.995 -2.224 6.247 1.00 92.62 108 GLY A N 1
ATOM 861 C CA . GLY A 1 108 ? 17.321 -2.439 5.663 1.00 92.62 108 GLY A CA 1
ATOM 862 C C . GLY A 1 108 ? 17.638 -1.490 4.502 1.00 92.62 108 GLY A C 1
ATOM 863 O O . GLY A 1 108 ? 18.781 -1.057 4.365 1.00 92.62 108 GLY A O 1
ATOM 864 N N . TRP A 1 109 ? 16.632 -1.110 3.710 1.00 89.75 109 TRP A N 1
ATOM 865 C CA . TRP A 1 109 ? 16.786 -0.271 2.515 1.00 89.75 109 TRP A CA 1
ATOM 866 C C . TRP A 1 109 ? 15.934 1.007 2.528 1.00 89.75 109 TRP A C 1
ATOM 868 O O . TRP A 1 109 ? 16.073 1.834 1.625 1.00 89.75 109 TRP A O 1
ATOM 878 N N . ALA A 1 110 ? 15.084 1.197 3.540 1.00 92.81 110 ALA A N 1
ATOM 879 C CA . ALA A 1 110 ? 14.315 2.421 3.742 1.00 92.81 110 ALA A CA 1
ATOM 880 C C . ALA A 1 110 ? 15.223 3.666 3.814 1.00 92.81 110 ALA A C 1
ATOM 882 O O . ALA A 1 110 ? 16.367 3.602 4.278 1.00 92.81 110 ALA A O 1
ATOM 883 N N . THR A 1 111 ? 14.717 4.814 3.364 1.00 92.31 111 THR A N 1
ATOM 884 C CA . THR A 1 111 ? 15.422 6.098 3.496 1.00 92.31 111 THR A CA 1
ATOM 885 C C . THR A 1 111 ? 15.472 6.532 4.966 1.00 92.31 111 THR A C 1
ATOM 887 O O . THR A 1 111 ? 14.635 6.093 5.752 1.00 92.31 111 THR A O 1
ATOM 890 N N . PRO A 1 112 ? 16.419 7.400 5.375 1.00 92.38 112 PRO A N 1
ATOM 891 C CA . PRO A 1 112 ? 16.490 7.875 6.758 1.00 92.38 112 PRO A CA 1
ATOM 892 C C . PRO A 1 112 ? 15.187 8.499 7.274 1.00 92.38 112 PRO A C 1
ATOM 894 O O . PRO A 1 112 ? 14.836 8.253 8.420 1.00 92.38 112 PRO A O 1
ATOM 897 N N . GLU A 1 113 ? 14.458 9.235 6.426 1.00 91.75 113 GLU A N 1
ATOM 898 C CA . GLU A 1 113 ? 13.140 9.801 6.761 1.00 91.75 113 GLU A CA 1
ATOM 899 C C . GLU A 1 113 ? 12.145 8.712 7.176 1.00 91.75 113 GLU A C 1
ATOM 901 O O . GLU A 1 113 ? 11.491 8.836 8.204 1.00 91.75 113 GLU A O 1
ATOM 906 N N . LEU A 1 114 ? 12.091 7.607 6.428 1.00 93.19 114 LEU A N 1
ATOM 907 C CA . LEU A 1 114 ? 11.164 6.510 6.700 1.00 93.19 114 LEU A CA 1
ATOM 908 C C . LEU A 1 114 ? 11.579 5.668 7.909 1.00 93.19 114 LEU A C 1
ATOM 910 O O . LEU A 1 114 ? 10.737 5.018 8.510 1.00 93.19 114 LEU A O 1
ATOM 914 N N . LYS A 1 115 ? 12.861 5.659 8.289 1.00 93.75 115 LYS A N 1
ATOM 915 C CA . LYS A 1 115 ? 13.346 4.865 9.433 1.00 93.75 115 LYS A CA 1
ATOM 916 C C . LYS A 1 115 ? 12.929 5.417 10.797 1.00 93.75 115 LYS A C 1
ATOM 918 O O . LYS A 1 115 ? 13.103 4.708 11.786 1.00 93.75 115 LYS A O 1
ATOM 923 N N . GLY A 1 116 ? 12.450 6.659 10.855 1.00 90.12 116 GLY A N 1
ATOM 924 C CA . GLY A 1 116 ? 11.901 7.240 12.076 1.00 90.12 116 GLY A CA 1
ATOM 925 C C . GLY A 1 116 ? 10.640 6.515 12.543 1.00 90.12 116 GLY A C 1
ATOM 926 O O . GLY A 1 116 ? 10.030 5.735 11.808 1.00 90.12 116 GLY A O 1
ATOM 927 N N . SER A 1 117 ? 10.238 6.788 13.779 1.00 95.00 117 SER A N 1
ATOM 928 C CA . SER A 1 117 ? 8.919 6.385 14.267 1.00 95.00 117 SER A CA 1
ATOM 929 C C . SER A 1 117 ? 7.816 7.116 13.496 1.00 95.00 117 SER A C 1
ATOM 931 O O . SER A 1 117 ? 8.037 8.215 12.986 1.00 95.00 117 SER A O 1
ATOM 933 N N . TYR A 1 118 ? 6.607 6.547 13.449 1.00 97.38 118 TYR A N 1
ATOM 934 C CA . TYR A 1 118 ? 5.478 7.147 12.725 1.00 97.38 118 TYR A CA 1
ATOM 935 C C . TYR A 1 118 ? 5.251 8.626 13.090 1.00 97.38 118 TYR A C 1
ATOM 937 O O . TYR A 1 118 ? 5.019 9.459 12.220 1.00 97.38 118 TYR A O 1
ATOM 945 N N . GLY A 1 119 ? 5.388 8.991 14.371 1.00 96.50 119 GLY A N 1
ATOM 946 C CA . GLY A 1 119 ? 5.216 10.371 14.838 1.00 96.50 119 GLY A CA 1
ATOM 947 C C . GLY A 1 119 ? 6.230 11.376 14.272 1.00 96.50 119 GLY A C 1
ATOM 948 O O . GLY A 1 119 ? 5.911 12.562 14.186 1.00 96.50 119 GLY A O 1
ATOM 949 N N . GLU A 1 120 ? 7.410 10.909 13.861 1.00 95.81 120 GLU A N 1
ATOM 950 C CA . GLU A 1 120 ? 8.511 11.716 13.313 1.00 95.81 120 GLU A CA 1
ATOM 951 C C . GLU A 1 120 ? 8.447 11.860 11.788 1.00 95.81 120 GLU A C 1
ATOM 953 O O . GLU A 1 120 ? 9.176 12.674 11.218 1.00 95.81 120 GLU A O 1
ATOM 958 N N . LEU A 1 121 ? 7.582 11.087 11.125 1.00 97.00 121 LEU A N 1
ATOM 959 C CA . LEU A 1 121 ? 7.388 11.172 9.684 1.00 97.00 121 LEU A CA 1
ATOM 960 C C . LEU A 1 121 ? 6.815 12.532 9.278 1.00 97.00 121 LEU A C 1
ATOM 962 O O . LEU A 1 121 ? 6.039 13.159 10.010 1.00 97.00 121 LEU A O 1
ATOM 966 N N . SER A 1 122 ? 7.141 12.953 8.056 1.00 96.12 122 SER A N 1
ATOM 967 C CA . SER A 1 122 ? 6.434 14.055 7.415 1.00 96.12 122 SER A CA 1
ATOM 968 C C . SER A 1 122 ? 4.963 13.684 7.190 1.00 96.12 122 SER A C 1
ATOM 970 O O . SER A 1 122 ? 4.612 12.516 7.020 1.00 96.12 122 SER A O 1
ATOM 972 N N . GLU A 1 123 ? 4.074 14.679 7.154 1.00 96.62 123 GLU A N 1
ATOM 973 C CA . GLU A 1 123 ? 2.641 14.418 6.944 1.00 96.62 123 GLU A CA 1
ATOM 974 C C . GLU A 1 123 ? 2.354 13.737 5.597 1.00 96.62 123 GLU A C 1
ATOM 976 O O . GLU A 1 123 ? 1.408 12.963 5.493 1.00 96.62 123 GLU A O 1
ATOM 981 N N . ALA A 1 124 ? 3.194 13.967 4.582 1.00 94.69 124 ALA A N 1
ATOM 982 C CA . ALA A 1 124 ? 3.080 13.291 3.293 1.00 94.69 124 ALA A CA 1
ATOM 983 C C . ALA A 1 124 ? 3.386 11.786 3.383 1.00 94.69 124 ALA A C 1
ATOM 985 O O . ALA A 1 124 ? 2.768 11.001 2.666 1.00 94.69 124 ALA A O 1
ATOM 986 N N . GLU A 1 125 ? 4.318 11.375 4.247 1.00 96.25 125 GLU A N 1
ATOM 987 C CA . GLU A 1 125 ? 4.596 9.957 4.485 1.00 96.25 125 GLU A CA 1
ATOM 988 C C . GLU A 1 125 ? 3.512 9.323 5.363 1.00 96.25 125 GLU A C 1
ATOM 990 O O . GLU A 1 125 ? 2.976 8.285 4.983 1.00 96.25 125 GLU A O 1
ATOM 995 N N . LYS A 1 126 ? 3.069 9.997 6.436 1.00 98.06 126 LYS A N 1
ATOM 996 C CA . LYS A 1 126 ? 1.940 9.518 7.260 1.00 98.06 126 LYS A CA 1
ATOM 997 C C . LYS A 1 126 ? 0.665 9.314 6.453 1.00 98.06 126 LYS A C 1
ATOM 999 O O . LYS A 1 126 ? -0.073 8.360 6.683 1.00 98.06 126 LYS A O 1
ATOM 1004 N N . GLU A 1 127 ? 0.384 10.201 5.498 1.00 98.06 127 GLU A N 1
ATOM 1005 C CA . GLU A 1 127 ? -0.825 10.094 4.680 1.00 98.06 127 GLU A CA 1
ATOM 1006 C C . GLU A 1 127 ? -0.850 8.808 3.842 1.00 98.06 127 GLU A C 1
ATOM 1008 O O . GLU A 1 127 ? -1.931 8.294 3.564 1.00 98.06 127 GLU A O 1
ATOM 1013 N N . LYS A 1 128 ? 0.307 8.225 3.506 1.00 97.12 128 LYS A N 1
ATOM 1014 C CA . LYS A 1 128 ? 0.358 6.928 2.817 1.00 97.12 128 LYS A CA 1
ATOM 1015 C C . LYS A 1 128 ? -0.108 5.790 3.719 1.00 97.12 128 LYS A C 1
ATOM 1017 O O . LYS A 1 128 ? -0.850 4.935 3.248 1.00 97.12 128 LYS A O 1
ATOM 1022 N N . ASP A 1 129 ? 0.254 5.799 5.001 1.00 98.50 129 ASP A N 1
ATOM 1023 C CA . ASP A 1 129 ? -0.229 4.804 5.967 1.00 98.50 129 ASP A CA 1
ATOM 1024 C C . ASP A 1 129 ? -1.709 5.024 6.301 1.00 98.50 129 ASP A C 1
ATOM 1026 O O . ASP A 1 129 ? -2.508 4.085 6.285 1.00 98.50 129 ASP A O 1
ATOM 1030 N N . ARG A 1 130 ? -2.115 6.285 6.517 1.00 98.69 130 ARG A N 1
ATOM 1031 C CA . ARG A 1 130 ? -3.524 6.660 6.732 1.00 98.69 130 ARG A CA 1
ATOM 1032 C C . ARG A 1 130 ? -4.409 6.259 5.561 1.00 98.69 130 ARG A C 1
ATOM 1034 O O . ARG A 1 130 ? -5.560 5.889 5.789 1.00 98.69 130 ARG A O 1
ATOM 1041 N N . PHE A 1 131 ? -3.898 6.323 4.331 1.00 98.69 131 PHE A N 1
ATOM 1042 C CA . PHE A 1 131 ? -4.643 5.944 3.135 1.00 98.69 131 PHE A CA 1
ATOM 1043 C C . PHE A 1 131 ? -5.187 4.515 3.241 1.00 98.69 131 PHE A C 1
ATOM 1045 O O . PHE A 1 131 ? -6.376 4.309 3.008 1.00 98.69 131 PHE A O 1
ATOM 1052 N N . TYR A 1 132 ? -4.368 3.547 3.674 1.00 98.75 132 TYR A N 1
ATOM 1053 C CA . TYR A 1 132 ? -4.821 2.165 3.880 1.00 98.75 132 TYR A CA 1
ATOM 1054 C C . TYR A 1 132 ? -6.005 2.093 4.845 1.00 98.75 132 TYR A C 1
ATOM 1056 O O . TYR A 1 132 ? -6.992 1.410 4.575 1.00 98.75 132 TYR A O 1
ATOM 1064 N N . VAL A 1 133 ? -5.921 2.821 5.962 1.00 98.62 133 VAL A N 1
ATOM 1065 C CA . VAL A 1 133 ? -6.947 2.809 7.011 1.00 98.62 133 VAL A CA 1
ATOM 1066 C C . VAL A 1 133 ? -8.240 3.454 6.520 1.00 98.62 133 VAL A C 1
ATOM 1068 O O . VAL A 1 133 ? -9.304 2.845 6.617 1.00 98.62 133 VAL A O 1
ATOM 1071 N N . LYS A 1 134 ? -8.151 4.657 5.940 1.00 98.50 134 LYS A N 1
ATOM 1072 C CA . LYS A 1 134 ? -9.301 5.387 5.384 1.00 98.50 134 LYS A CA 1
ATOM 1073 C C . LYS A 1 134 ? -9.997 4.562 4.306 1.00 98.50 134 LYS A C 1
ATOM 1075 O O . LYS A 1 134 ? -11.218 4.421 4.325 1.00 98.50 134 LYS A O 1
ATOM 1080 N N . ARG A 1 135 ? -9.220 3.939 3.417 1.00 98.38 135 ARG A N 1
ATOM 1081 C CA . ARG A 1 135 ? -9.772 3.124 2.341 1.00 98.38 135 ARG A CA 1
ATOM 1082 C C . ARG A 1 135 ? -10.412 1.828 2.842 1.00 98.38 135 ARG A C 1
ATOM 1084 O O . ARG A 1 135 ? -11.460 1.428 2.337 1.00 98.38 135 ARG A O 1
ATOM 1091 N N . ALA A 1 136 ? -9.834 1.196 3.863 1.00 98.25 136 ALA A N 1
ATOM 1092 C CA . ALA A 1 136 ? -10.438 0.037 4.515 1.00 98.25 136 ALA A CA 1
ATOM 1093 C C . ALA A 1 136 ? -11.773 0.390 5.198 1.00 98.25 136 ALA A C 1
ATOM 1095 O O . ALA A 1 136 ? -12.742 -0.352 5.051 1.00 98.25 136 ALA A O 1
ATOM 1096 N N . ILE A 1 137 ? -11.853 1.538 5.883 1.00 97.62 137 ILE A N 1
ATOM 1097 C CA . ILE A 1 137 ? -13.094 2.045 6.497 1.00 97.62 137 ILE A CA 1
ATOM 1098 C C . ILE A 1 137 ? -14.201 2.200 5.442 1.00 97.62 137 ILE A C 1
ATOM 1100 O O . ILE A 1 137 ? -15.317 1.717 5.649 1.00 97.62 137 ILE A O 1
ATOM 1104 N N . GLU A 1 138 ? -13.883 2.814 4.298 1.00 96.69 138 GLU A N 1
ATOM 1105 C CA . GLU A 1 138 ? -14.818 2.976 3.178 1.00 96.69 138 GLU A CA 1
ATOM 1106 C C . GLU A 1 138 ? -15.331 1.630 2.646 1.00 96.69 138 GLU A C 1
ATOM 1108 O O . GLU A 1 138 ? -16.540 1.426 2.535 1.00 96.69 138 GLU A O 1
ATOM 1113 N N . LEU A 1 139 ? -14.431 0.691 2.330 1.00 95.44 139 LEU A N 1
ATOM 1114 C CA . LEU A 1 139 ? -14.803 -0.593 1.721 1.00 95.44 139 LEU A CA 1
ATOM 1115 C C . LEU A 1 139 ? -15.539 -1.531 2.683 1.00 95.44 139 LEU A C 1
ATOM 1117 O O . LEU A 1 139 ? -16.380 -2.319 2.245 1.00 95.44 139 LEU A O 1
ATOM 1121 N N . CYS A 1 140 ? -15.265 -1.435 3.985 1.00 93.06 140 CYS A N 1
ATOM 1122 C CA . CYS A 1 140 ? -16.007 -2.162 5.011 1.00 93.06 140 CYS A CA 1
ATOM 1123 C C . CYS A 1 140 ? -17.348 -1.503 5.375 1.00 93.06 140 CYS A C 1
ATOM 1125 O O . CYS A 1 140 ? -18.119 -2.102 6.125 1.00 93.06 140 CYS A O 1
ATOM 1127 N N . GLY A 1 141 ? -17.652 -0.314 4.839 1.00 90.88 141 GLY A N 1
ATOM 1128 C CA . GLY A 1 141 ? -18.903 0.398 5.102 1.00 90.88 141 GLY A CA 1
ATOM 1129 C C . GLY A 1 141 ? -19.023 0.886 6.546 1.00 90.88 141 GLY A C 1
ATOM 1130 O O . GLY A 1 141 ? -20.108 0.828 7.117 1.00 90.88 141 GLY A O 1
ATOM 1131 N N . LEU A 1 142 ? -17.910 1.314 7.148 1.00 84.00 142 LEU A N 1
ATOM 1132 C CA . LEU A 1 142 ? -17.838 1.747 8.549 1.00 84.00 142 LEU A CA 1
ATOM 1133 C C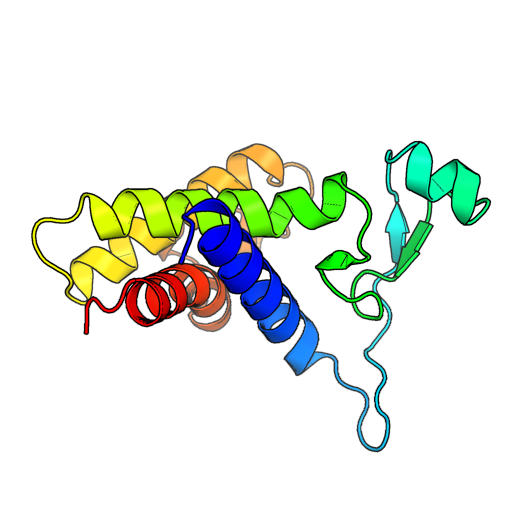 . LEU A 1 142 ? -17.813 3.283 8.694 1.00 84.00 142 LEU A C 1
ATOM 1135 O O . LEU A 1 142 ? -17.197 3.808 9.624 1.00 84.00 142 LEU A O 1
ATOM 1139 N N . LEU A 1 143 ? -18.467 3.981 7.760 1.00 66.50 143 LEU A N 1
ATOM 1140 C CA . LEU A 1 143 ? -18.692 5.433 7.760 1.00 66.50 143 LEU A CA 1
ATOM 1141 C C . LEU A 1 143 ? -20.106 5.782 8.230 1.00 66.50 143 LEU A C 1
ATOM 1143 O O . LEU A 1 143 ? -21.048 5.047 7.855 1.00 66.50 143 LEU A O 1
#

pLDDT: mean 96.5, std 3.76, range [66.5, 98.75]